Protein AF-P15984-F1 (afdb_monomer_lite)

Radius of gyration: 15.78 Å; chains: 1; bounding box: 38×26×33 Å

Structure (mmCIF, N/CA/C/O backbone):
data_AF-P15984-F1
#
_entry.id   AF-P15984-F1
#
loop_
_atom_site.group_PDB
_atom_site.id
_atom_site.type_symbol
_atom_site.label_atom_id
_atom_site.label_alt_id
_atom_site.label_comp_id
_atom_site.label_asym_id
_atom_site.label_entity_id
_atom_site.label_seq_id
_atom_site.pdbx_PDB_ins_code
_atom_site.Cartn_x
_atom_site.Cartn_y
_atom_site.Cartn_z
_atom_site.occupancy
_atom_site.B_iso_or_equiv
_atom_site.auth_seq_id
_atom_site.auth_comp_id
_atom_site.auth_asym_id
_atom_site.auth_atom_id
_atom_site.pdbx_PDB_model_num
ATOM 1 N N . ALA A 1 1 ? 4.986 14.528 -6.949 1.00 78.62 1 ALA A N 1
ATOM 2 C CA . ALA A 1 1 ? 4.177 14.813 -5.745 1.00 78.62 1 ALA A CA 1
ATOM 3 C C . ALA A 1 1 ? 3.094 13.750 -5.609 1.00 78.62 1 ALA A C 1
ATOM 5 O O . ALA A 1 1 ? 2.435 13.455 -6.603 1.00 78.62 1 ALA A O 1
ATOM 6 N N . LEU A 1 2 ? 2.939 13.166 -4.417 1.00 94.69 2 LEU A N 1
ATOM 7 C CA . LEU A 1 2 ? 1.852 12.230 -4.108 1.00 94.69 2 LEU A CA 1
ATOM 8 C C . LEU A 1 2 ? 0.541 12.992 -3.856 1.00 94.69 2 LEU A C 1
ATOM 10 O O . LEU A 1 2 ? 0.558 14.161 -3.473 1.00 94.69 2 LEU A O 1
ATOM 14 N N . ARG A 1 3 ? -0.598 12.340 -4.100 1.00 97.44 3 ARG A N 1
ATOM 15 C CA . ARG A 1 3 ? -1.947 12.912 -3.952 1.00 97.44 3 ARG A CA 1
ATOM 16 C C . ARG A 1 3 ? -2.932 11.847 -3.479 1.00 97.44 3 ARG A C 1
ATOM 18 O O . ARG A 1 3 ? -2.649 10.662 -3.601 1.00 97.44 3 ARG A O 1
ATOM 25 N N . GLY A 1 4 ? -4.102 12.278 -3.011 1.00 97.25 4 GLY A N 1
ATOM 26 C CA . GLY A 1 4 ? -5.183 11.378 -2.586 1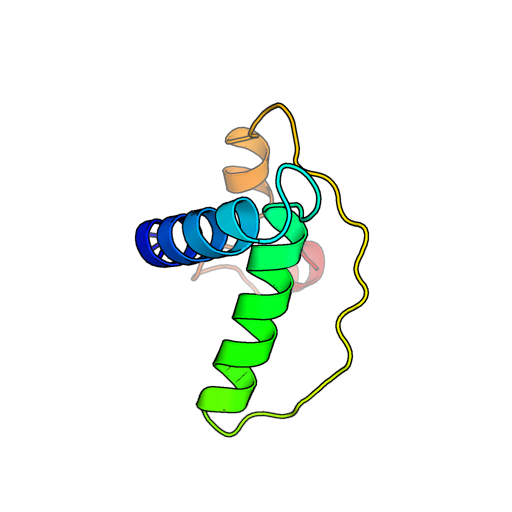.00 97.25 4 GLY A CA 1
ATOM 27 C C . GLY A 1 4 ? -5.264 11.131 -1.079 1.00 97.25 4 GLY A C 1
ATOM 28 O O . GLY A 1 4 ? -6.189 10.456 -0.645 1.00 97.25 4 GLY A O 1
ATOM 29 N N . PHE A 1 5 ? -4.374 11.724 -0.277 1.00 98.38 5 PHE A N 1
ATOM 30 C CA . PHE A 1 5 ? -4.348 11.559 1.183 1.00 98.38 5 PHE A CA 1
ATOM 31 C C . PHE A 1 5 ? -5.710 11.826 1.847 1.00 98.38 5 PHE A C 1
ATOM 33 O O . PHE A 1 5 ? -6.230 10.958 2.535 1.00 98.38 5 PHE A O 1
ATOM 40 N N . GLY A 1 6 ? -6.370 12.945 1.521 1.00 98.19 6 GLY A N 1
ATOM 41 C CA . GLY A 1 6 ? -7.681 13.269 2.101 1.00 98.19 6 GLY A CA 1
ATOM 42 C C . GLY A 1 6 ? -8.812 12.296 1.729 1.00 98.19 6 GLY A C 1
ATOM 43 O O . GLY A 1 6 ? -9.783 12.169 2.472 1.00 98.19 6 GLY A O 1
ATOM 44 N N . VAL A 1 7 ? -8.696 11.572 0.608 1.00 98.44 7 VAL A N 1
ATOM 45 C CA . VAL A 1 7 ? -9.656 10.508 0.257 1.00 98.44 7 VAL A CA 1
ATOM 46 C C . VAL A 1 7 ? -9.466 9.314 1.190 1.00 98.44 7 VAL A C 1
ATOM 48 O O . VAL A 1 7 ? -10.445 8.773 1.698 1.00 98.44 7 VAL A O 1
ATOM 51 N N . ILE A 1 8 ? -8.214 8.943 1.466 1.00 98.50 8 ILE A N 1
ATOM 52 C CA . ILE A 1 8 ? -7.881 7.867 2.406 1.00 98.50 8 ILE A CA 1
ATOM 53 C C . ILE A 1 8 ? -8.332 8.227 3.825 1.00 98.50 8 ILE A C 1
ATOM 55 O O . ILE A 1 8 ? -8.948 7.390 4.484 1.00 98.50 8 ILE A O 1
ATOM 59 N N . ASP A 1 9 ? -8.143 9.475 4.260 1.00 98.56 9 ASP A N 1
ATOM 60 C CA . ASP A 1 9 ? -8.627 9.949 5.565 1.00 98.56 9 ASP A CA 1
ATOM 61 C C . ASP A 1 9 ? -10.158 9.877 5.675 1.00 98.56 9 ASP A C 1
ATOM 63 O O . ASP A 1 9 ? -10.705 9.463 6.702 1.00 98.56 9 ASP A O 1
ATOM 67 N N . SER A 1 10 ? -10.874 10.233 4.602 1.00 98.56 10 SER A N 1
ATOM 68 C CA . SER A 1 10 ? -12.336 10.118 4.550 1.00 98.56 10 SER A CA 1
ATOM 69 C C . SER A 1 10 ? -12.803 8.661 4.630 1.00 98.56 10 SER A C 1
ATOM 71 O O . SER A 1 10 ? -13.761 8.361 5.348 1.00 98.56 10 SER A O 1
ATOM 73 N N . ILE A 1 11 ? -12.116 7.743 3.942 1.00 98.31 11 ILE A N 1
ATOM 74 C CA . ILE A 1 11 ? -12.392 6.301 4.023 1.00 98.31 11 ILE A CA 1
ATOM 75 C C . ILE A 1 11 ? -12.137 5.799 5.446 1.00 98.31 11 ILE A C 1
ATOM 77 O O . ILE A 1 11 ? -13.003 5.147 6.029 1.00 98.31 11 ILE A O 1
ATOM 81 N N . LYS A 1 12 ? -10.986 6.148 6.035 1.00 98.31 12 LYS A N 1
ATOM 82 C CA . LYS A 1 12 ? -10.638 5.772 7.409 1.00 98.31 12 LYS A CA 1
ATOM 83 C C . LYS A 1 12 ? -11.687 6.266 8.400 1.00 98.31 12 LYS A C 1
ATOM 85 O O . LYS A 1 12 ? -12.153 5.480 9.214 1.00 98.31 12 LYS A O 1
ATOM 90 N N . THR A 1 13 ? -12.121 7.519 8.282 1.00 98.50 13 THR A N 1
ATOM 91 C CA . THR A 1 13 ? -13.158 8.105 9.148 1.00 98.50 13 THR A CA 1
ATOM 92 C C . THR A 1 13 ? -14.466 7.308 9.096 1.00 98.50 13 THR A C 1
ATOM 94 O O . THR A 1 13 ? -15.061 7.026 10.134 1.00 98.50 13 THR A O 1
ATOM 97 N N . GLN A 1 14 ? -14.906 6.907 7.900 1.00 98.38 14 GLN A N 1
ATOM 98 C CA . GLN A 1 14 ? -16.129 6.114 7.730 1.00 98.38 14 GLN A CA 1
ATOM 99 C C . GLN A 1 14 ? -15.986 4.696 8.292 1.00 98.38 14 GLN A C 1
ATOM 101 O O . GLN A 1 14 ? -16.903 4.199 8.941 1.00 98.38 14 GLN A O 1
ATOM 106 N N . ILE A 1 15 ? -14.837 4.053 8.077 1.00 97.69 15 ILE A N 1
ATOM 107 C CA . ILE A 1 15 ? -14.569 2.706 8.594 1.00 97.69 15 ILE A CA 1
ATOM 108 C C . ILE A 1 15 ? -14.497 2.714 10.123 1.00 97.69 15 ILE A C 1
ATOM 110 O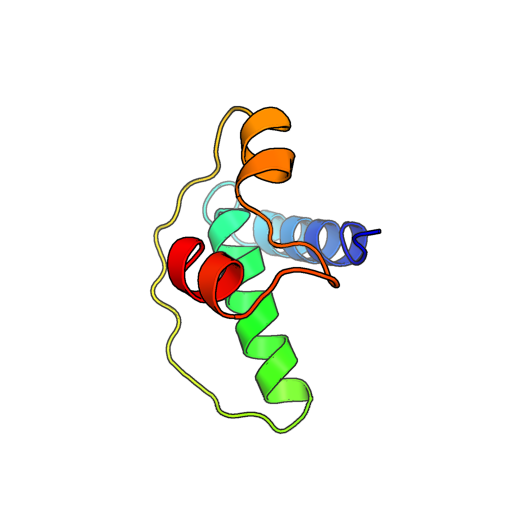 O . ILE A 1 15 ? -15.092 1.852 10.764 1.00 97.69 15 ILE A O 1
ATOM 114 N N . GLU A 1 16 ? -13.839 3.704 10.724 1.00 98.31 16 GLU A N 1
ATOM 115 C CA . GLU A 1 16 ? -13.737 3.827 12.184 1.00 98.31 16 GLU A CA 1
ATOM 116 C C . GLU A 1 16 ? -15.097 4.061 12.857 1.00 98.31 16 GLU A C 1
ATOM 118 O O . GLU A 1 16 ? -15.318 3.591 13.972 1.00 98.31 16 GLU A O 1
ATOM 123 N N . ALA A 1 17 ? -16.043 4.710 12.170 1.00 98.12 17 ALA A N 1
ATOM 124 C CA . ALA A 1 17 ? -17.414 4.857 12.661 1.00 98.12 17 ALA A CA 1
ATOM 125 C C . ALA A 1 17 ? -18.193 3.526 12.714 1.00 98.12 17 ALA A C 1
ATOM 127 O O . ALA A 1 17 ? -19.170 3.418 13.453 1.00 98.12 17 ALA A O 1
ATOM 128 N N . ILE A 1 18 ? -17.775 2.520 11.938 1.00 98.00 18 ILE A N 1
ATOM 129 C CA . ILE A 1 18 ? -18.416 1.198 11.863 1.00 98.00 18 ILE A CA 1
ATOM 130 C C . ILE A 1 18 ? -17.683 0.194 12.759 1.00 98.00 18 ILE A C 1
ATOM 132 O O . ILE A 1 18 ? -18.308 -0.544 13.519 1.00 98.00 18 ILE A O 1
ATOM 136 N N . CYS A 1 19 ? -16.356 0.157 12.668 1.00 97.12 19 CYS A N 1
ATOM 137 C CA . CYS A 1 19 ? -15.494 -0.777 13.380 1.00 97.12 19 CYS A CA 1
ATOM 138 C C . CYS A 1 19 ? -14.235 -0.063 13.891 1.00 97.12 19 CYS A C 1
ATOM 140 O O . CYS A 1 19 ? -13.153 -0.145 13.304 1.00 97.12 19 CYS A O 1
ATOM 142 N N . ASN A 1 20 ? -14.402 0.636 15.012 1.00 97.00 20 ASN A N 1
ATOM 143 C CA . ASN A 1 20 ? -13.346 1.397 15.670 1.00 97.00 20 ASN A CA 1
ATOM 144 C C . ASN A 1 20 ? -12.092 0.534 15.918 1.00 97.00 20 ASN A C 1
ATOM 146 O O . ASN A 1 20 ? -12.185 -0.596 16.405 1.00 97.00 20 ASN A O 1
ATOM 150 N N . GLN A 1 21 ? -10.927 1.072 15.565 1.00 95.25 21 GLN A N 1
ATOM 151 C CA . GLN A 1 21 ? -9.587 0.509 15.750 1.00 95.25 21 GLN A CA 1
ATOM 152 C C . GLN A 1 21 ? -9.392 -0.920 15.219 1.00 95.25 21 GLN A C 1
ATOM 154 O O . GLN A 1 21 ? -8.530 -1.655 15.701 1.00 95.25 21 GLN A O 1
ATOM 159 N N . THR A 1 22 ? -10.180 -1.328 14.223 1.00 98.00 22 THR A N 1
ATOM 160 C CA . THR A 1 22 ? -10.143 -2.703 13.701 1.00 98.00 22 THR A CA 1
ATOM 161 C C . THR A 1 22 ? -9.347 -2.813 12.401 1.00 98.00 22 THR A C 1
ATOM 163 O O . THR A 1 22 ? -8.579 -3.757 12.227 1.00 98.00 22 THR A O 1
ATOM 166 N N . VAL A 1 23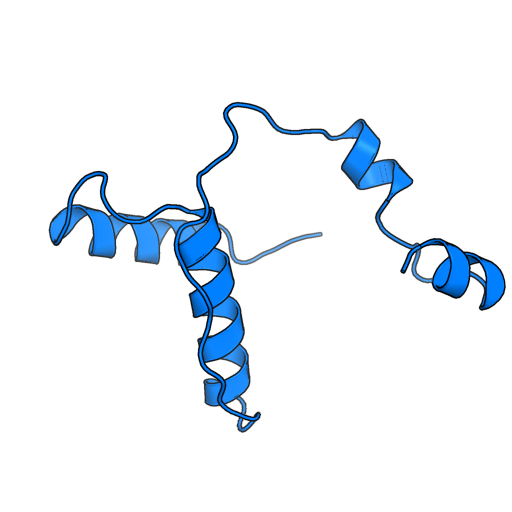 ? -9.512 -1.856 11.485 1.00 98.00 23 VAL A N 1
ATOM 167 C CA . VAL A 1 23 ? -8.909 -1.910 10.143 1.00 98.00 23 VAL A CA 1
ATOM 168 C C . VAL A 1 23 ? -7.698 -0.983 10.075 1.00 98.00 23 VAL A C 1
ATOM 170 O O . VAL A 1 23 ? -7.811 0.209 10.364 1.00 98.00 23 VAL A O 1
ATOM 173 N N . SER A 1 24 ? -6.541 -1.505 9.672 1.00 98.31 24 SER A N 1
ATOM 174 C CA . SER A 1 24 ? -5.315 -0.713 9.521 1.00 98.31 24 SER A CA 1
ATOM 175 C C . SER A 1 24 ? -5.369 0.216 8.304 1.00 98.31 24 SER A C 1
ATOM 177 O O . SER A 1 24 ? -6.007 -0.084 7.290 1.00 98.31 24 SER A O 1
ATOM 179 N N . CYS A 1 25 ? -4.674 1.349 8.381 1.00 98.25 25 CYS A N 1
ATOM 180 C CA . CYS A 1 25 ? -4.483 2.251 7.244 1.00 98.25 25 CYS A CA 1
ATOM 181 C C . CYS A 1 25 ? -3.745 1.552 6.088 1.00 98.25 25 CYS A C 1
ATOM 183 O O . CYS A 1 25 ? -4.068 1.784 4.921 1.00 98.25 25 CYS A O 1
ATOM 185 N N . ALA A 1 26 ? -2.813 0.647 6.400 1.00 98.56 26 ALA A N 1
ATOM 186 C CA . ALA A 1 26 ? -2.114 -0.188 5.427 1.00 98.56 26 ALA A CA 1
ATOM 187 C C . ALA A 1 26 ? -3.075 -1.068 4.605 1.00 98.56 26 ALA A C 1
ATOM 189 O O . ALA A 1 26 ? -2.960 -1.144 3.376 1.00 98.56 26 ALA A O 1
ATOM 190 N N . ASP A 1 27 ? -4.051 -1.712 5.250 1.00 98.56 27 ASP A N 1
ATOM 191 C CA . ASP A 1 27 ? -5.044 -2.517 4.534 1.00 98.56 27 ASP A CA 1
ATOM 192 C C . ASP A 1 27 ? -6.056 -1.646 3.779 1.00 98.56 27 ASP A C 1
ATOM 194 O O . ASP A 1 27 ? -6.418 -1.993 2.654 1.00 98.56 27 ASP A O 1
ATOM 198 N N . ILE A 1 28 ? -6.443 -0.482 4.317 1.00 98.56 28 ILE A N 1
ATOM 199 C CA . ILE A 1 28 ? -7.289 0.486 3.595 1.00 98.56 28 ILE A CA 1
ATOM 200 C C . ILE A 1 28 ? -6.632 0.907 2.282 1.00 98.56 28 ILE A C 1
ATOM 202 O O . ILE A 1 28 ? -7.273 0.840 1.236 1.00 98.56 28 ILE A O 1
ATOM 206 N N . LEU A 1 29 ? -5.355 1.297 2.313 1.00 98.50 29 LEU A N 1
ATOM 207 C CA . LEU A 1 29 ? -4.606 1.668 1.110 1.00 98.50 29 LEU A CA 1
ATOM 208 C C . LEU A 1 29 ? -4.547 0.516 0.101 1.00 98.50 29 LEU A C 1
ATOM 210 O O . LEU A 1 29 ? -4.748 0.731 -1.095 1.00 98.50 29 LEU A O 1
ATOM 214 N N . THR A 1 30 ? -4.320 -0.710 0.579 1.00 98.44 30 THR A N 1
ATOM 215 C CA . THR A 1 30 ? -4.227 -1.893 -0.288 1.00 98.44 30 THR A CA 1
ATOM 216 C C . THR A 1 30 ? -5.566 -2.196 -0.975 1.00 98.44 30 THR A C 1
ATOM 218 O O . THR A 1 30 ? -5.603 -2.452 -2.181 1.00 98.44 30 THR A O 1
ATOM 221 N N . VAL A 1 31 ? -6.680 -2.141 -0.237 1.00 98.56 31 VAL A N 1
ATOM 222 C CA . VAL A 1 31 ? -8.023 -2.369 -0.796 1.00 98.56 31 VAL A CA 1
ATOM 223 C C . VAL A 1 31 ? -8.434 -1.223 -1.719 1.00 98.56 31 VAL A C 1
ATOM 225 O O . VAL A 1 31 ? -8.904 -1.485 -2.823 1.00 98.56 31 VAL A O 1
ATOM 228 N N . ALA A 1 32 ? -8.177 0.030 -1.333 1.00 98.50 32 ALA A N 1
ATOM 229 C CA . ALA A 1 32 ? -8.474 1.199 -2.159 1.00 98.50 32 ALA A CA 1
ATOM 230 C C . ALA A 1 32 ? -7.735 1.155 -3.506 1.00 98.50 32 ALA A C 1
ATOM 232 O O . ALA A 1 32 ? -8.309 1.521 -4.534 1.00 98.50 32 ALA A O 1
ATOM 233 N N . ALA A 1 33 ? -6.490 0.665 -3.530 1.00 98.44 33 ALA A N 1
ATOM 234 C CA . ALA A 1 33 ? -5.747 0.456 -4.770 1.00 98.44 33 ALA A CA 1
ATOM 235 C C . ALA A 1 33 ? -6.420 -0.594 -5.671 1.00 98.44 33 ALA A C 1
ATOM 237 O O . ALA A 1 33 ? -6.632 -0.334 -6.857 1.00 98.44 33 ALA A O 1
ATOM 238 N N . ARG A 1 34 ? -6.817 -1.749 -5.115 1.00 98.62 34 ARG A N 1
ATOM 239 C CA . ARG A 1 34 ? -7.533 -2.792 -5.872 1.00 98.62 34 ARG A CA 1
ATOM 240 C C . ARG A 1 34 ? -8.864 -2.276 -6.410 1.00 98.62 34 ARG A C 1
ATOM 242 O O . ARG A 1 34 ? -9.154 -2.452 -7.591 1.00 98.62 34 ARG A O 1
ATOM 249 N N . ASP A 1 35 ? -9.648 -1.604 -5.574 1.00 98.69 35 ASP A N 1
ATOM 250 C CA . ASP A 1 35 ? -10.956 -1.063 -5.956 1.00 98.69 35 ASP A CA 1
ATOM 251 C C . ASP A 1 35 ? -10.825 0.027 -7.028 1.00 98.69 35 ASP A C 1
ATOM 253 O O . ASP A 1 35 ? -11.620 0.061 -7.966 1.00 98.69 35 ASP A O 1
ATOM 257 N N . SER A 1 36 ? -9.778 0.858 -6.961 1.00 98.50 36 SER A N 1
ATOM 258 C CA . SER A 1 36 ? -9.484 1.859 -7.996 1.00 98.50 36 SER A CA 1
ATOM 259 C C . SER A 1 36 ? -9.153 1.220 -9.347 1.00 98.50 36 SER A C 1
ATOM 261 O O . SER A 1 36 ? -9.609 1.707 -10.380 1.00 98.50 36 SER A O 1
ATOM 263 N N . VAL A 1 37 ? -8.393 0.116 -9.360 1.00 98.69 37 VAL A N 1
ATOM 264 C CA . VAL A 1 37 ? -8.101 -0.632 -10.595 1.00 98.69 37 VAL A CA 1
ATOM 265 C C . VAL A 1 37 ? -9.382 -1.212 -11.192 1.00 98.69 37 VAL A C 1
ATOM 267 O O . VAL A 1 37 ? -9.625 -1.042 -12.387 1.00 98.69 37 VAL A O 1
ATOM 270 N N . VAL A 1 38 ? -10.234 -1.828 -10.370 1.00 98.75 38 VAL A N 1
ATOM 271 C CA . VAL A 1 38 ? -11.526 -2.376 -10.817 1.00 98.75 38 VAL A CA 1
ATOM 272 C C . VAL A 1 38 ? -12.447 -1.274 -11.350 1.00 98.75 38 VAL A C 1
ATOM 274 O O . VAL A 1 38 ? -13.052 -1.445 -12.407 1.00 98.75 38 VAL A O 1
ATOM 277 N N . ALA A 1 39 ? -12.520 -0.123 -10.676 1.00 98.56 39 ALA A N 1
ATOM 278 C CA . ALA A 1 39 ? -13.349 1.009 -11.097 1.00 98.56 39 ALA A CA 1
ATOM 279 C C . ALA A 1 39 ? -12.953 1.569 -12.476 1.00 98.56 39 ALA A C 1
ATOM 281 O O . ALA A 1 39 ? -13.799 2.108 -13.188 1.00 98.56 39 ALA A O 1
ATOM 282 N N . LEU A 1 40 ? -11.686 1.413 -12.872 1.00 98.62 40 LEU A N 1
ATOM 283 C CA . LEU A 1 40 ? -11.166 1.804 -14.185 1.00 98.62 40 LEU A CA 1
ATOM 284 C C . LEU A 1 40 ? -11.236 0.674 -15.233 1.00 98.62 40 LEU A C 1
ATOM 286 O O . LEU A 1 40 ? -10.656 0.802 -16.310 1.00 98.62 40 LEU A O 1
ATOM 290 N N . GLY A 1 41 ? -11.945 -0.422 -14.943 1.00 98.38 41 GLY A N 1
ATOM 291 C CA . GLY A 1 41 ? -12.118 -1.561 -15.854 1.00 98.38 41 GLY A CA 1
ATOM 292 C C . GLY A 1 41 ? -10.979 -2.584 -15.816 1.00 98.38 41 GLY A C 1
ATOM 293 O O . GLY A 1 41 ? -10.887 -3.435 -16.699 1.00 98.38 41 GLY A O 1
ATOM 294 N N . GLY A 1 42 ? -10.101 -2.501 -14.817 1.00 98.50 42 GLY A N 1
ATOM 295 C CA . GLY A 1 42 ? -9.045 -3.478 -14.588 1.00 98.50 42 GLY A CA 1
ATOM 296 C C . GLY A 1 42 ? -9.546 -4.788 -13.963 1.00 98.50 42 GLY A C 1
ATOM 297 O O . GLY A 1 42 ? -10.731 -4.941 -13.652 1.00 98.50 42 GLY A O 1
ATOM 298 N N . PRO A 1 43 ? -8.640 -5.761 -13.768 1.00 98.31 43 PRO A N 1
ATOM 299 C CA . PRO A 1 43 ? -8.984 -7.040 -13.164 1.00 98.31 43 PRO A CA 1
ATOM 300 C C . PRO A 1 43 ? -9.354 -6.879 -11.688 1.00 98.31 43 PRO A C 1
ATOM 302 O O . PRO A 1 43 ? -8.883 -5.974 -11.004 1.00 98.31 43 PRO A O 1
ATOM 305 N N . SER A 1 44 ? -10.145 -7.821 -11.180 1.00 98.06 44 SER A N 1
ATOM 306 C CA . SER A 1 44 ? -10.357 -7.990 -9.744 1.00 98.06 44 SER A CA 1
ATOM 307 C C . SER A 1 44 ? -9.490 -9.128 -9.215 1.00 98.06 44 SER A C 1
ATOM 309 O O . SER A 1 44 ? -9.240 -10.113 -9.911 1.00 98.06 44 SER A O 1
ATOM 311 N N . TRP A 1 45 ? -9.045 -8.998 -7.971 1.00 98.44 45 TRP A N 1
ATOM 312 C CA . TRP A 1 45 ? -8.329 -10.036 -7.238 1.00 98.44 45 TRP A CA 1
ATOM 313 C C . TRP A 1 45 ? -8.661 -9.956 -5.748 1.00 98.44 45 TRP A C 1
ATOM 315 O O . TRP A 1 45 ? -9.099 -8.914 -5.243 1.00 98.44 45 TRP A O 1
ATOM 325 N N . THR A 1 46 ? -8.445 -11.058 -5.030 1.00 98.44 46 THR A N 1
ATOM 326 C CA . THR A 1 46 ? -8.574 -11.091 -3.570 1.00 98.44 46 THR A CA 1
ATOM 327 C C . THR A 1 46 ? -7.343 -10.458 -2.937 1.00 98.44 46 THR A C 1
ATOM 329 O O . THR A 1 46 ? -6.220 -10.910 -3.153 1.00 98.44 46 THR A O 1
ATOM 332 N N . VAL A 1 47 ? -7.556 -9.414 -2.140 1.00 98.19 47 VAL A N 1
ATOM 333 C CA . VAL A 1 47 ? -6.492 -8.744 -1.390 1.00 98.19 47 VAL A CA 1
ATOM 334 C C . VAL A 1 47 ? -6.275 -9.490 -0.068 1.00 98.19 47 VAL A C 1
ATOM 336 O O . VAL A 1 47 ? -7.221 -9.568 0.716 1.00 98.19 47 VAL A O 1
ATOM 339 N N . PRO A 1 48 ? -5.076 -10.036 0.215 1.00 98.31 48 PRO A N 1
ATOM 340 C CA . PRO A 1 48 ? -4.771 -10.555 1.545 1.00 98.31 48 PRO A CA 1
ATOM 341 C C . PRO A 1 48 ? -4.727 -9.395 2.546 1.00 98.31 48 PRO A C 1
ATOM 343 O O . PRO A 1 48 ? -4.119 -8.362 2.257 1.00 98.31 48 PRO A O 1
ATOM 346 N N . LEU A 1 49 ? -5.364 -9.573 3.704 1.00 98.00 49 LEU A N 1
ATOM 347 C CA . LEU A 1 49 ? -5.480 -8.576 4.777 1.00 98.00 49 LEU A CA 1
ATOM 348 C C . LEU A 1 49 ? -4.752 -9.045 6.043 1.00 98.00 49 LEU A C 1
ATOM 350 O O . LEU A 1 49 ? -4.336 -10.201 6.138 1.00 98.00 49 LEU A O 1
ATOM 354 N N . GLY A 1 50 ? -4.631 -8.150 7.021 1.00 97.94 50 GLY A N 1
ATOM 355 C CA . GLY A 1 50 ? -3.950 -8.379 8.296 1.00 97.94 50 GLY A CA 1
ATOM 356 C C . GLY A 1 50 ? -2.679 -7.547 8.471 1.00 97.94 50 GLY A C 1
ATOM 357 O O . GLY A 1 50 ? -1.922 -7.793 9.413 1.00 97.94 50 GLY A O 1
ATOM 358 N N . ARG A 1 51 ? -2.422 -6.568 7.589 1.00 98.56 51 ARG A N 1
ATOM 359 C CA . ARG A 1 51 ? -1.303 -5.633 7.773 1.00 98.56 51 ARG A CA 1
ATOM 360 C C . ARG A 1 51 ? -1.564 -4.752 8.988 1.00 98.56 51 ARG A C 1
ATOM 362 O O . ARG A 1 51 ? -2.710 -4.481 9.346 1.00 98.56 51 ARG A O 1
ATOM 369 N N . ARG A 1 52 ? -0.491 -4.268 9.607 1.00 98.25 52 ARG A N 1
ATOM 370 C CA . ARG A 1 52 ? -0.541 -3.307 10.714 1.00 98.25 52 ARG A CA 1
ATOM 371 C C . ARG A 1 52 ? 0.172 -2.027 10.310 1.00 98.25 52 ARG A C 1
ATOM 373 O O . ARG A 1 52 ? 1.086 -2.067 9.491 1.00 98.25 52 ARG A O 1
ATOM 380 N N . ASP A 1 53 ? -0.257 -0.923 10.901 1.00 98.44 53 ASP A N 1
ATOM 381 C CA . ASP A 1 53 ? 0.329 0.387 10.644 1.00 98.44 53 ASP A CA 1
ATOM 382 C C . ASP A 1 53 ? 1.675 0.527 11.363 1.00 98.44 53 ASP A C 1
ATOM 384 O O . ASP A 1 53 ? 1.846 0.028 12.482 1.00 98.44 53 ASP A O 1
ATOM 388 N N . SER A 1 54 ? 2.635 1.188 10.711 1.00 97.94 54 SER A N 1
ATOM 389 C CA . SER A 1 54 ? 3.906 1.553 11.334 1.00 97.94 54 SER A CA 1
ATOM 390 C C . SER A 1 54 ? 3.696 2.655 12.377 1.00 97.94 54 SER A C 1
ATOM 392 O O . SER A 1 54 ? 2.713 3.395 12.346 1.00 97.94 54 SER A O 1
ATOM 394 N N . ILE A 1 55 ? 4.638 2.763 13.315 1.00 97.81 55 ILE A N 1
ATOM 395 C CA . ILE A 1 55 ? 4.669 3.841 14.319 1.00 97.81 55 ILE A CA 1
ATOM 396 C C . ILE A 1 55 ? 5.583 5.003 13.915 1.00 97.81 55 ILE A C 1
ATOM 398 O O . ILE A 1 55 ? 5.660 5.993 14.635 1.00 97.81 55 ILE A O 1
ATOM 402 N N . ASP A 1 56 ? 6.286 4.859 12.793 1.00 97.81 56 ASP A N 1
ATOM 403 C CA . ASP A 1 56 ? 7.234 5.833 12.264 1.00 97.81 56 ASP A CA 1
ATOM 404 C C . ASP A 1 56 ? 7.234 5.786 10.726 1.00 97.81 56 ASP A C 1
ATOM 406 O O . ASP A 1 56 ? 6.717 4.835 10.119 1.00 97.81 56 ASP A O 1
ATOM 410 N N . ALA A 1 57 ? 7.800 6.816 10.105 1.00 97.25 57 ALA A N 1
ATOM 411 C CA . ALA A 1 57 ? 8.010 6.925 8.667 1.00 97.25 57 ALA A CA 1
ATOM 412 C C . ALA A 1 57 ? 9.512 7.000 8.358 1.00 97.25 57 ALA A C 1
ATOM 414 O O . ALA A 1 57 ? 10.289 7.511 9.158 1.00 97.25 57 ALA A O 1
ATOM 415 N N . ASN A 1 58 ? 9.926 6.529 7.178 1.00 97.88 58 ASN A N 1
ATOM 416 C CA . ASN A 1 58 ? 11.334 6.535 6.783 1.00 97.88 58 ASN A CA 1
ATOM 417 C C . ASN A 1 58 ? 11.548 7.307 5.475 1.00 97.88 58 ASN A C 1
ATOM 419 O O . ASN A 1 58 ? 11.353 6.787 4.377 1.00 97.88 58 ASN A O 1
ATOM 423 N N . GLU A 1 59 ? 11.945 8.574 5.599 1.00 97.81 59 GLU A N 1
ATOM 424 C CA . GLU A 1 59 ? 12.261 9.426 4.446 1.00 97.81 59 GLU A CA 1
ATOM 425 C C . GLU A 1 59 ? 13.532 8.962 3.720 1.00 97.81 59 GLU A C 1
ATOM 427 O O . GLU A 1 59 ? 13.610 9.057 2.495 1.00 97.81 59 GLU A O 1
ATOM 432 N N . ALA A 1 60 ? 14.524 8.447 4.453 1.00 98.31 60 ALA A N 1
ATOM 433 C CA . ALA A 1 60 ? 15.773 7.988 3.856 1.00 98.31 60 ALA A CA 1
ATOM 434 C C . ALA A 1 60 ? 15.532 6.784 2.933 1.00 98.31 60 ALA A C 1
ATOM 436 O O . ALA A 1 60 ? 15.964 6.826 1.784 1.00 98.31 60 ALA A O 1
ATOM 437 N N . GLU A 1 61 ? 14.774 5.783 3.398 1.00 97.25 61 GLU A N 1
ATOM 438 C CA . GLU A 1 61 ? 14.366 4.626 2.582 1.00 97.25 61 GLU A CA 1
ATOM 439 C C . GLU A 1 61 ? 13.478 5.046 1.408 1.00 97.25 61 GLU A C 1
ATOM 441 O O . GLU A 1 61 ? 13.679 4.590 0.288 1.00 97.25 61 GLU A O 1
ATOM 446 N N . ALA A 1 62 ? 12.544 5.984 1.602 1.00 96.62 62 ALA A N 1
ATOM 447 C CA . ALA A 1 62 ? 11.734 6.484 0.489 1.00 96.62 62 ALA A CA 1
ATOM 448 C C . ALA A 1 62 ? 12.589 7.133 -0.619 1.00 96.62 62 ALA A C 1
ATOM 450 O O . ALA A 1 62 ? 12.265 7.002 -1.798 1.00 96.62 62 ALA A O 1
ATOM 451 N N . ASN A 1 63 ? 13.676 7.820 -0.255 1.00 95.00 63 ASN A N 1
ATOM 452 C CA . ASN A 1 63 ? 14.595 8.435 -1.212 1.00 95.00 63 ASN A CA 1
ATOM 453 C C . ASN A 1 63 ? 15.564 7.430 -1.858 1.00 95.00 63 ASN A C 1
ATOM 455 O O . ASN A 1 63 ? 16.008 7.685 -2.978 1.00 95.00 63 ASN A O 1
ATOM 459 N N . SER A 1 64 ? 15.919 6.330 -1.181 1.00 95.19 64 SER A N 1
ATOM 460 C CA . SER A 1 64 ? 16.831 5.313 -1.726 1.00 95.19 64 SER A CA 1
ATOM 461 C C . SER A 1 64 ? 16.130 4.222 -2.531 1.00 95.19 64 SER A C 1
ATOM 463 O O . SER A 1 64 ? 16.703 3.737 -3.504 1.00 95.19 64 SER A O 1
ATOM 465 N N . ASP A 1 65 ? 14.910 3.849 -2.147 1.00 96.19 65 ASP A N 1
ATOM 466 C CA . ASP A 1 65 ? 14.257 2.633 -2.644 1.00 96.19 65 ASP A CA 1
ATOM 467 C C . ASP A 1 65 ? 13.279 2.922 -3.792 1.00 96.19 65 ASP A C 1
ATOM 469 O O . ASP A 1 65 ? 12.912 2.021 -4.546 1.00 96.19 65 ASP A O 1
ATOM 473 N N . LEU A 1 66 ? 12.847 4.178 -3.962 1.00 95.44 66 LEU A N 1
ATOM 474 C CA . LEU A 1 66 ? 11.984 4.564 -5.078 1.00 95.44 66 LEU A CA 1
ATOM 475 C C . LEU A 1 66 ? 12.819 4.862 -6.336 1.00 95.44 66 LEU A C 1
ATOM 477 O O . LEU A 1 66 ? 13.619 5.801 -6.329 1.00 95.44 66 LEU A O 1
ATOM 481 N N . PRO A 1 67 ? 12.606 4.140 -7.454 1.00 95.94 67 PRO A N 1
ATOM 482 C CA . PRO A 1 67 ? 13.353 4.385 -8.679 1.00 95.94 67 PRO A CA 1
ATOM 483 C C . PRO A 1 67 ? 13.003 5.745 -9.292 1.00 95.94 67 PRO A C 1
ATOM 485 O O . PRO A 1 67 ? 11.848 6.186 -9.304 1.00 95.94 67 PRO A O 1
ATOM 488 N N . GLY A 1 68 ? 14.016 6.397 -9.858 1.00 94.38 68 GLY A N 1
ATOM 489 C CA . GLY A 1 68 ? 13.856 7.642 -10.595 1.00 94.38 68 GLY A CA 1
ATOM 490 C C . GLY A 1 68 ? 13.227 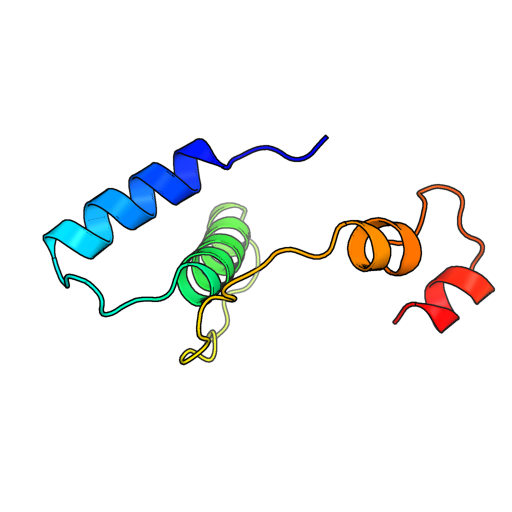7.414 -11.968 1.00 94.38 68 GLY A C 1
ATOM 491 O O . GLY A 1 68 ? 13.355 6.357 -12.581 1.00 94.38 68 GLY A O 1
ATOM 492 N N . PHE A 1 69 ? 12.590 8.451 -12.516 1.00 93.94 69 PHE A N 1
ATOM 493 C CA . PHE A 1 69 ? 12.031 8.391 -13.875 1.00 93.94 69 PHE A CA 1
ATOM 494 C C . PHE A 1 69 ? 13.106 8.193 -14.963 1.00 93.94 69 PHE A C 1
ATOM 496 O O . PHE A 1 69 ? 12.782 7.835 -16.093 1.00 93.94 69 PHE A O 1
ATOM 503 N N . ASN A 1 70 ? 14.368 8.481 -14.637 1.00 96.25 70 ASN A N 1
ATOM 504 C CA . ASN A 1 70 ? 15.531 8.390 -15.512 1.00 96.25 70 ASN A CA 1
ATOM 505 C C . ASN A 1 70 ? 16.425 7.176 -15.208 1.00 96.25 70 ASN A C 1
ATOM 507 O O . ASN A 1 70 ? 17.526 7.105 -15.753 1.00 96.25 70 ASN A O 1
ATOM 511 N N . SER A 1 71 ? 15.980 6.249 -14.353 1.00 96.38 71 SER A N 1
ATOM 512 C CA . SER A 1 71 ? 16.723 5.027 -14.051 1.00 96.38 71 SER A CA 1
ATOM 513 C C . SER A 1 71 ? 16.903 4.163 -15.304 1.00 96.38 71 SER A C 1
ATOM 515 O O . SER A 1 71 ? 15.985 3.950 -16.099 1.00 96.38 71 SER A O 1
ATOM 517 N N . SER A 1 72 ? 18.117 3.659 -15.477 1.00 97.25 72 SER A N 1
ATOM 518 C CA . SER A 1 72 ? 18.488 2.665 -16.473 1.00 97.25 72 SER A CA 1
ATOM 519 C C . SER A 1 72 ? 17.802 1.326 -16.205 1.00 97.25 72 SER A C 1
ATOM 521 O O . SER A 1 72 ? 17.340 1.034 -15.101 1.00 97.25 72 SER A O 1
ATOM 523 N N . ARG A 1 73 ? 17.797 0.456 -17.219 1.00 97.31 73 ARG A N 1
ATOM 524 C CA . ARG A 1 73 ? 17.282 -0.910 -17.083 1.00 97.31 73 ARG A CA 1
ATOM 525 C C . ARG A 1 73 ? 17.930 -1.659 -15.914 1.00 97.31 73 ARG A C 1
ATOM 527 O O . ARG A 1 73 ? 17.215 -2.294 -15.154 1.00 97.31 73 ARG A O 1
ATOM 534 N N . SER A 1 74 ? 19.252 -1.571 -15.769 1.00 97.81 74 SER A N 1
ATOM 535 C CA . SER A 1 74 ? 19.978 -2.251 -14.691 1.00 97.81 74 SER A CA 1
ATOM 536 C C . SER A 1 74 ? 19.622 -1.715 -13.306 1.00 97.81 74 SER A C 1
ATOM 538 O O . SER A 1 74 ? 19.600 -2.480 -12.352 1.00 97.81 74 SER A O 1
ATOM 540 N N . GLU A 1 75 ? 19.323 -0.420 -13.182 1.00 96.38 75 GLU A N 1
ATOM 541 C CA . GLU A 1 75 ? 18.889 0.166 -11.907 1.00 96.38 75 GLU A CA 1
ATOM 542 C C . GLU A 1 75 ? 17.463 -0.268 -11.555 1.00 96.38 75 GLU A C 1
ATOM 544 O O . GLU A 1 75 ? 17.196 -0.605 -10.407 1.00 96.38 75 GLU A O 1
ATOM 549 N N . LEU A 1 76 ? 16.563 -0.331 -12.543 1.00 97.00 76 LEU A N 1
ATOM 550 C CA . LEU A 1 76 ? 15.206 -0.843 -12.338 1.00 97.00 76 LEU A CA 1
ATOM 551 C C . LEU A 1 76 ? 15.205 -2.332 -11.977 1.00 97.00 76 LEU A C 1
ATOM 553 O O . LEU A 1 76 ? 14.463 -2.733 -11.092 1.00 97.00 76 LEU A O 1
ATOM 557 N N . GLU A 1 77 ? 16.046 -3.142 -12.624 1.00 97.00 77 GLU A N 1
ATOM 558 C CA . GLU A 1 77 ? 16.210 -4.562 -12.278 1.00 97.00 77 GLU A CA 1
ATOM 559 C C . GLU A 1 77 ? 16.792 -4.756 -10.870 1.00 97.00 77 GLU A C 1
ATOM 561 O O . GLU A 1 77 ? 16.492 -5.755 -10.235 1.00 97.00 77 GLU A O 1
ATOM 566 N N . ALA A 1 78 ? 17.614 -3.828 -10.374 1.00 95.56 78 ALA A N 1
ATOM 567 C CA . ALA A 1 78 ? 18.165 -3.907 -9.021 1.00 95.56 78 ALA A CA 1
ATOM 568 C C . ALA A 1 78 ? 17.180 -3.449 -7.929 1.00 95.56 78 ALA A C 1
ATOM 570 O O . ALA A 1 78 ? 17.349 -3.822 -6.771 1.00 95.56 78 ALA A O 1
ATOM 571 N N . ALA A 1 79 ? 16.186 -2.630 -8.280 1.00 94.50 79 ALA A N 1
ATOM 572 C CA . ALA A 1 7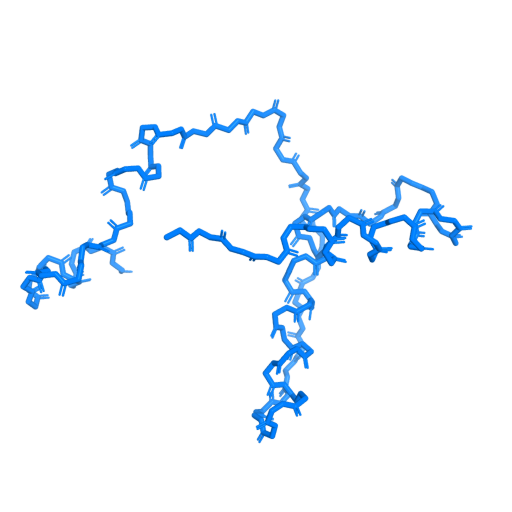9 ? 15.211 -2.078 -7.338 1.00 94.50 79 ALA A CA 1
ATOM 573 C C . ALA A 1 79 ? 14.006 -3.002 -7.064 1.00 94.50 79 ALA A C 1
ATOM 575 O O . ALA A 1 79 ? 13.257 -2.746 -6.122 1.00 94.50 79 ALA A O 1
ATOM 576 N N . PHE A 1 80 ? 13.798 -4.039 -7.884 1.00 93.44 80 PHE A N 1
ATOM 577 C CA . PHE A 1 80 ? 12.649 -4.955 -7.831 1.00 93.44 80 PHE A CA 1
ATOM 578 C C . PHE A 1 80 ? 13.091 -6.410 -7.672 1.00 93.44 80 PHE A C 1
ATOM 580 O O . PHE A 1 80 ? 12.351 -7.164 -6.997 1.00 93.44 80 PHE A O 1
#

Organism: Triticum aestivum (NCBI:txid4565)

Secondary structure (DSSP, 8-state):
----HHHHHHHHHHHHHHSTTTS-HHHHHHHHHHHHHHHTT----PPP------SS--HHHHHHHSPPTT--HHHHHHH-

Sequence (80 aa):
ALRGFGVIDSIKTQIEAICNQTVSCADILTVAARDSVVALGGPSWTVPLGRRDSIDANEAEANSDLPGFNSSRSELEAAF

InterPro domains:
  IPR00082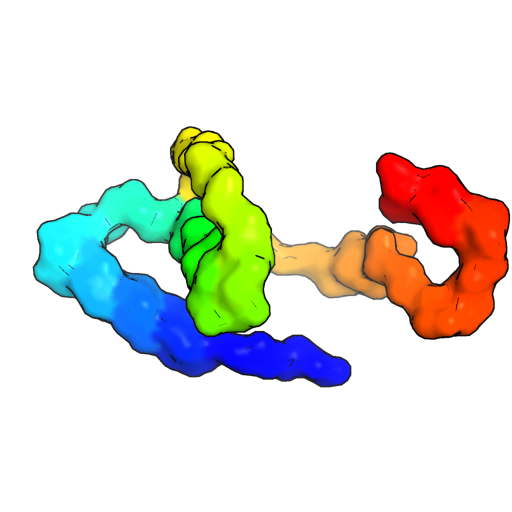3 Plant peroxidase [PR00461] (3-16)
  IPR000823 Plant peroxidase [PR00461] (22-32)
  IPR000823 Plant peroxidase [PR00461] (41-56)
  IPR000823 Plant peroxidase [PTHR31388] (2-80)
  IPR002016 Haem peroxidase [PF00141] (2-80)
  IPR002016 Haem peroxidase [PR00458] (23-40)
  IPR002016 Haem peroxidase [PR00458] (41-53)
  IPR002016 Haem peroxidase [PS50873] (1-80)
  IPR010255 Haem peroxidase superfamily [SSF48113] (2-80)

Foldseek 3Di:
DDDDVVVLVVVVVVVCVVPNPPAASVVSVQVVVQVVCVVVVHDHDDDDDDDHDDPDDDPPCVVVLDDDPPDDPVRVVVSD

pLDDT: mean 97.33, std 2.46, range [78.62, 98.75]